Protein AF-A0A844MT47-F1 (afdb_monomer)

Sequence (157 aa):
MKPGGTARTNCKYWQVRSRQPMFDGKTLKHLKPNEVEDYRAAIERGRQLKHIDRQIQKLQQQLAQLTPTTDSLRVASESSSAAYKPPHQIPILPSGDLQQAIEEQPLNQLKFTNLAEQERLVKELLANSQALRASLRQAVAFGKKLGARNIDLRKGL

Radius of gyration: 30.44 Å; Cα contacts (8 Å, |Δi|>4): 32; chains: 1; bounding box: 61×42×92 Å

Structure (mmCIF, N/CA/C/O backbone):
data_AF-A0A844MT47-F1
#
_entry.id   AF-A0A844MT47-F1
#
loop_
_atom_site.group_PDB
_atom_site.id
_atom_site.type_symbol
_atom_site.label_atom_id
_atom_site.label_alt_id
_atom_site.label_comp_id
_atom_site.label_asym_id
_atom_site.label_entity_id
_atom_site.label_seq_id
_atom_site.pdbx_PDB_ins_code
_atom_site.Cartn_x
_atom_site.Cartn_y
_atom_site.Cartn_z
_atom_site.occupancy
_atom_site.B_iso_or_equiv
_atom_site.auth_seq_id
_atom_site.auth_comp_id
_atom_site.auth_asym_id
_atom_site.auth_atom_id
_atom_site.pdbx_PDB_model_num
ATOM 1 N N . MET A 1 1 ? 14.491 14.771 -29.646 1.00 51.78 1 MET A N 1
ATOM 2 C CA . MET A 1 1 ? 13.899 14.604 -30.988 1.00 51.78 1 MET A CA 1
ATOM 3 C C . MET A 1 1 ? 12.413 14.310 -30.846 1.00 51.78 1 MET A C 1
ATOM 5 O O . MET A 1 1 ? 12.073 13.373 -30.137 1.00 51.78 1 MET A O 1
ATOM 9 N N . LYS A 1 2 ? 11.531 15.107 -31.466 1.00 54.97 2 LYS A N 1
ATOM 10 C CA . LYS A 1 2 ? 10.194 14.603 -31.827 1.00 54.97 2 LYS A CA 1
ATOM 11 C C . LYS A 1 2 ? 10.426 13.522 -32.890 1.00 54.97 2 LYS A C 1
ATOM 13 O O . LYS A 1 2 ? 11.261 13.778 -33.761 1.00 54.97 2 LYS A O 1
ATOM 18 N N . PRO A 1 3 ? 9.772 12.352 -32.850 1.00 56.84 3 PRO A N 1
ATOM 19 C CA . PRO A 1 3 ? 9.808 11.492 -34.014 1.00 56.84 3 PRO A CA 1
ATOM 20 C C . PRO A 1 3 ? 9.066 12.232 -35.129 1.00 56.84 3 PRO A C 1
ATOM 22 O O . PRO A 1 3 ? 7.861 12.460 -35.046 1.00 56.84 3 PRO A O 1
ATOM 25 N N . GLY A 1 4 ? 9.815 12.723 -36.113 1.00 52.97 4 GLY A N 1
ATOM 26 C CA . GLY A 1 4 ? 9.230 13.242 -37.337 1.00 52.97 4 GLY A CA 1
ATOM 27 C C . GLY A 1 4 ? 8.593 12.074 -38.077 1.00 52.97 4 GLY A C 1
ATOM 28 O O . GLY A 1 4 ? 9.275 11.105 -38.394 1.00 52.97 4 GLY A O 1
ATOM 29 N N . GLY A 1 5 ? 7.290 12.153 -38.317 1.00 48.31 5 GLY A N 1
ATOM 30 C CA . GLY A 1 5 ? 6.564 11.208 -39.148 1.00 48.31 5 GLY A CA 1
ATOM 31 C C . GLY A 1 5 ? 5.399 11.928 -39.801 1.00 48.31 5 GLY A C 1
ATOM 32 O O . GLY A 1 5 ? 4.465 12.349 -39.122 1.00 48.31 5 GLY A O 1
ATOM 33 N N . THR A 1 6 ? 5.472 12.108 -41.118 1.00 47.28 6 THR A N 1
ATOM 34 C CA . THR A 1 6 ? 4.302 12.379 -41.956 1.00 47.28 6 THR A CA 1
ATOM 35 C C . THR A 1 6 ? 3.279 11.265 -41.739 1.00 47.28 6 THR A C 1
ATOM 37 O O . THR A 1 6 ? 3.651 10.125 -41.469 1.00 47.28 6 THR A O 1
ATOM 40 N N . ALA A 1 7 ? 1.991 11.595 -41.855 1.00 46.75 7 ALA A N 1
ATOM 41 C CA . ALA A 1 7 ? 0.816 10.792 -41.482 1.00 46.75 7 ALA A CA 1
ATOM 42 C C . ALA A 1 7 ? 0.679 9.378 -42.117 1.00 46.75 7 ALA A C 1
ATOM 44 O O . ALA A 1 7 ? -0.385 8.775 -42.035 1.00 46.75 7 ALA A O 1
ATOM 45 N N . ARG A 1 8 ? 1.721 8.843 -42.766 1.00 48.62 8 ARG A N 1
ATOM 46 C CA . ARG A 1 8 ? 1.737 7.583 -43.520 1.00 48.62 8 ARG A CA 1
ATOM 47 C C . ARG A 1 8 ? 2.556 6.444 -42.904 1.00 48.62 8 ARG A C 1
ATOM 49 O O . ARG A 1 8 ? 2.479 5.338 -43.427 1.00 48.62 8 ARG A O 1
ATOM 56 N N . THR A 1 9 ? 3.309 6.645 -41.823 1.00 48.94 9 THR A N 1
ATOM 57 C CA . THR A 1 9 ? 4.067 5.552 -41.185 1.00 48.94 9 THR A CA 1
ATOM 58 C C . THR A 1 9 ? 3.506 5.188 -39.816 1.00 48.94 9 THR A C 1
ATOM 60 O O . THR A 1 9 ? 3.303 6.029 -38.945 1.00 48.94 9 THR A O 1
ATOM 63 N N . ASN A 1 10 ? 3.260 3.889 -39.647 1.00 52.81 10 ASN A N 1
ATOM 64 C CA . ASN A 1 10 ? 2.655 3.203 -38.503 1.00 52.81 10 ASN A CA 1
ATOM 65 C C . ASN A 1 10 ? 3.524 3.230 -37.224 1.00 52.81 10 ASN A C 1
ATOM 67 O O . ASN A 1 10 ? 3.628 2.247 -36.493 1.00 52.81 10 ASN A O 1
ATOM 71 N N . CYS A 1 11 ? 4.185 4.344 -36.928 1.00 52.72 11 CYS A N 1
ATOM 72 C CA . CYS A 1 11 ? 5.015 4.464 -35.744 1.00 52.72 11 CYS A CA 1
ATOM 73 C C . CYS A 1 11 ? 4.152 4.909 -34.555 1.00 52.72 11 CYS A C 1
ATOM 75 O O . CYS A 1 11 ? 3.970 6.095 -34.279 1.00 52.72 11 CYS A O 1
ATOM 77 N N . LYS A 1 12 ? 3.590 3.924 -33.849 1.00 61.78 12 LYS A N 1
ATOM 78 C CA . LYS A 1 12 ? 2.804 4.091 -32.618 1.00 61.78 12 LYS A CA 1
ATOM 79 C C . LYS A 1 12 ? 3.742 4.456 -31.454 1.00 61.78 12 LYS A C 1
ATOM 81 O O . LYS A 1 12 ? 4.118 3.611 -30.647 1.00 61.78 12 LYS A O 1
ATOM 86 N N . TYR A 1 13 ? 4.201 5.705 -31.403 1.00 69.56 13 TYR A N 1
ATOM 87 C CA . TYR A 1 13 ? 5.031 6.184 -30.295 1.00 69.56 13 TYR A CA 1
ATOM 88 C C . TYR A 1 13 ? 4.183 6.365 -29.037 1.00 69.56 13 TYR A C 1
ATOM 90 O O . TYR A 1 13 ? 3.133 7.008 -29.072 1.00 69.56 13 TYR A O 1
ATOM 98 N N . TRP A 1 14 ? 4.660 5.838 -27.913 1.00 77.81 14 TRP A N 1
ATOM 99 C CA . TRP A 1 14 ? 4.033 6.065 -26.616 1.00 77.81 14 TRP A CA 1
ATOM 100 C C . TRP A 1 14 ? 4.538 7.379 -26.018 1.00 77.81 14 TRP A C 1
ATOM 102 O O . TRP A 1 14 ? 5.663 7.807 -26.280 1.00 77.81 14 TRP A O 1
ATOM 112 N N . GLN A 1 15 ? 3.703 8.050 -25.229 1.00 85.94 15 GLN A N 1
ATOM 113 C CA . GLN A 1 15 ? 4.047 9.323 -24.595 1.00 85.94 15 GLN A CA 1
ATOM 114 C C . GLN A 1 15 ? 3.758 9.258 -23.101 1.00 85.94 15 GLN A C 1
ATOM 116 O O . GLN A 1 15 ? 2.672 8.854 -22.692 1.00 85.94 15 GLN A O 1
ATOM 121 N N . VAL A 1 16 ? 4.710 9.729 -22.299 1.00 86.00 16 VAL A N 1
ATOM 122 C CA . VAL A 1 16 ? 4.518 9.988 -20.871 1.00 86.00 16 VAL A CA 1
ATOM 123 C C . VAL A 1 16 ? 4.516 11.488 -20.643 1.00 86.00 16 VAL A C 1
ATOM 125 O O . VAL A 1 16 ? 5.351 12.220 -21.180 1.00 86.00 16 VAL A O 1
ATOM 128 N N . ARG A 1 17 ? 3.543 11.938 -19.850 1.00 88.50 17 ARG A N 1
ATOM 129 C CA . ARG A 1 17 ? 3.356 13.337 -19.476 1.00 88.50 17 ARG A CA 1
ATOM 130 C C . ARG A 1 17 ? 3.407 13.463 -17.963 1.00 88.50 17 ARG A C 1
ATOM 132 O O . ARG A 1 17 ? 2.754 12.700 -17.256 1.00 88.50 17 ARG A O 1
ATOM 139 N N . SER A 1 18 ? 4.150 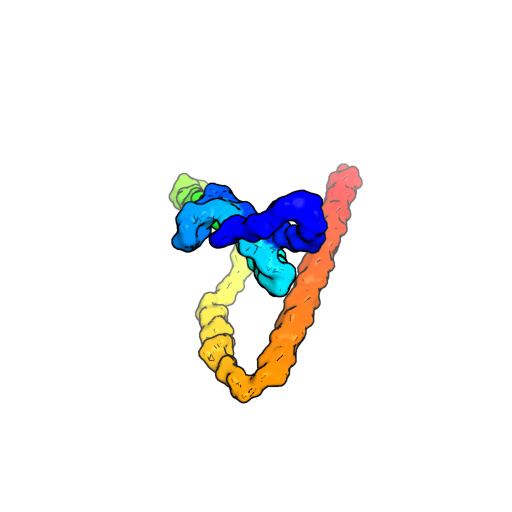14.448 -17.488 1.00 86.25 18 SER A N 1
ATOM 140 C CA . SER A 1 18 ? 4.232 14.826 -16.084 1.00 86.25 18 SER A CA 1
ATOM 141 C C . SER A 1 18 ? 3.707 16.247 -15.901 1.00 86.25 18 SER A C 1
ATOM 143 O O . SER A 1 18 ? 3.810 17.084 -16.796 1.00 86.25 18 SER A O 1
ATOM 145 N N . ARG A 1 19 ? 3.139 16.524 -14.725 1.00 88.69 19 ARG A N 1
ATOM 146 C CA . ARG A 1 19 ? 2.754 17.888 -14.324 1.00 88.69 19 ARG A CA 1
ATOM 147 C C . ARG A 1 19 ? 3.965 18.722 -13.905 1.00 88.69 19 ARG A C 1
ATOM 149 O O . ARG A 1 19 ? 3.905 19.941 -13.975 1.00 88.69 19 ARG A O 1
ATOM 156 N N . GLN A 1 20 ? 5.030 18.061 -13.460 1.00 89.69 20 GLN A N 1
ATOM 157 C CA . GLN A 1 20 ? 6.303 18.676 -13.100 1.00 89.69 20 GLN A CA 1
ATOM 158 C C . GLN A 1 20 ? 7.333 18.415 -14.203 1.00 89.69 20 GLN A C 1
ATOM 160 O O . GLN A 1 20 ? 7.271 17.355 -14.841 1.00 89.69 20 GLN A O 1
ATOM 165 N N . PRO A 1 21 ? 8.267 19.349 -14.441 1.00 88.94 21 PRO A N 1
ATOM 166 C CA . PRO A 1 21 ? 9.361 19.108 -15.368 1.00 88.94 21 PRO A CA 1
ATOM 167 C C . PRO A 1 21 ? 10.172 17.888 -14.912 1.00 88.94 21 PRO A C 1
ATOM 169 O O . PRO A 1 21 ? 10.458 17.719 -13.728 1.00 88.94 21 PRO A O 1
ATOM 172 N N . MET A 1 22 ? 10.503 17.013 -15.858 1.00 85.94 22 MET A N 1
ATOM 173 C CA . MET A 1 22 ? 11.461 15.929 -15.662 1.00 85.94 22 MET A CA 1
ATOM 174 C C . MET A 1 22 ? 12.884 16.501 -15.609 1.00 85.94 22 MET A C 1
ATOM 176 O O . MET A 1 22 ? 13.091 17.700 -15.784 1.00 85.94 22 MET A O 1
ATOM 180 N N . PHE A 1 23 ? 13.878 15.637 -15.392 1.00 82.56 23 PHE A N 1
ATOM 181 C CA . PHE A 1 23 ? 15.287 16.036 -15.295 1.00 82.56 23 PHE A CA 1
ATOM 182 C C . PHE A 1 23 ? 15.792 16.828 -16.515 1.00 82.56 23 PHE A C 1
ATOM 184 O O . PHE A 1 23 ? 16.619 17.720 -16.383 1.00 82.56 23 PHE A O 1
ATOM 191 N N . ASP A 1 24 ? 15.255 16.552 -17.703 1.00 84.19 24 ASP A N 1
ATOM 192 C CA . ASP A 1 24 ? 15.573 17.275 -18.938 1.00 84.19 24 ASP A CA 1
ATOM 193 C C . ASP A 1 24 ? 14.825 18.617 -19.082 1.00 84.19 24 ASP A C 1
ATOM 195 O O . ASP A 1 24 ? 14.838 19.226 -20.154 1.00 84.19 24 ASP A O 1
ATOM 199 N N . GLY A 1 25 ? 14.130 19.056 -18.030 1.00 90.25 25 GLY A N 1
ATOM 200 C CA . GLY A 1 25 ? 13.299 20.258 -17.993 1.00 90.25 25 GLY A CA 1
ATOM 201 C C . GLY A 1 25 ? 11.971 20.118 -18.739 1.00 90.25 25 GLY A C 1
ATOM 202 O O . GLY A 1 25 ? 11.158 21.043 -18.730 1.00 90.25 25 GLY A O 1
ATOM 203 N N . LYS A 1 26 ? 11.709 18.979 -19.391 1.00 88.62 26 LYS A N 1
ATOM 204 C CA . LYS A 1 26 ? 10.511 18.782 -20.212 1.00 88.62 26 LYS A CA 1
ATOM 205 C C . LYS A 1 26 ? 9.423 18.104 -19.406 1.00 88.62 26 LYS A C 1
ATOM 207 O O . LYS A 1 26 ? 9.674 17.307 -18.514 1.00 88.62 26 LYS A O 1
ATOM 212 N N . THR A 1 27 ? 8.177 18.377 -19.759 1.00 88.62 27 THR A N 1
ATOM 213 C CA . THR A 1 27 ? 7.003 17.733 -19.150 1.00 88.62 27 THR A CA 1
ATOM 214 C C . THR A 1 27 ? 6.518 16.525 -19.944 1.00 88.62 27 THR A C 1
ATOM 216 O O . THR A 1 27 ? 5.652 15.787 -19.480 1.00 88.62 27 THR A O 1
ATOM 219 N N . LEU A 1 28 ? 7.071 16.300 -21.140 1.00 87.44 28 LEU A N 1
ATOM 220 C CA . LEU A 1 28 ? 6.665 15.236 -22.048 1.00 87.44 28 LEU A CA 1
ATOM 221 C C . LEU A 1 28 ? 7.883 14.478 -22.568 1.00 87.44 28 LEU A C 1
ATOM 223 O O . LEU A 1 28 ? 8.807 15.076 -23.121 1.00 87.44 28 LEU A O 1
ATOM 227 N N . LYS A 1 29 ? 7.838 13.149 -22.447 1.00 86.50 29 LYS A N 1
ATOM 228 C CA . LYS A 1 29 ? 8.839 12.234 -22.998 1.00 86.50 29 LYS A CA 1
ATOM 229 C C . LYS A 1 29 ? 8.156 11.246 -23.935 1.00 86.50 29 LYS A C 1
ATOM 231 O O . LYS A 1 29 ? 7.120 10.671 -23.605 1.00 86.50 29 LYS A O 1
ATOM 236 N N . HIS A 1 30 ? 8.743 11.070 -25.114 1.00 86.06 30 HIS A N 1
ATOM 237 C CA . HIS A 1 30 ? 8.351 10.009 -26.035 1.00 86.06 30 HIS A CA 1
ATOM 238 C C . HIS A 1 30 ? 9.102 8.744 -25.645 1.00 86.06 30 HIS A C 1
ATOM 240 O O . HIS A 1 30 ? 10.306 8.806 -25.396 1.00 86.06 30 HIS A O 1
ATOM 246 N N . LEU A 1 31 ? 8.382 7.632 -25.589 1.00 84.56 31 LEU A N 1
ATOM 247 C CA . LEU A 1 31 ? 8.914 6.336 -25.211 1.00 84.56 31 LEU A CA 1
ATOM 248 C C . LEU A 1 31 ? 9.010 5.425 -26.421 1.00 84.56 31 LEU A C 1
ATOM 250 O O . LEU A 1 31 ? 8.122 5.398 -27.285 1.00 84.56 31 LEU A O 1
ATOM 254 N N . LYS A 1 32 ? 10.082 4.641 -26.440 1.00 84.75 32 LYS A N 1
ATOM 255 C CA . LYS A 1 32 ? 10.174 3.473 -27.311 1.00 84.75 32 LYS A CA 1
ATOM 256 C C . LYS A 1 32 ? 9.309 2.341 -26.737 1.00 84.75 32 LYS A C 1
ATOM 258 O O . LYS A 1 32 ? 9.112 2.301 -25.526 1.00 84.75 32 LYS A O 1
ATOM 263 N N . PRO A 1 33 ? 8.802 1.405 -27.561 1.00 83.06 33 PRO A N 1
ATOM 264 C CA . PRO A 1 33 ? 7.933 0.322 -27.088 1.00 83.06 33 PRO A CA 1
ATOM 265 C C . PRO A 1 33 ? 8.514 -0.506 -25.933 1.00 83.06 33 PRO A C 1
ATOM 267 O O . PRO A 1 33 ? 7.779 -0.880 -25.029 1.00 83.06 33 PRO A O 1
ATOM 270 N N . ASN A 1 34 ? 9.828 -0.736 -25.927 1.00 83.94 34 ASN A N 1
ATOM 271 C CA . ASN A 1 34 ? 10.534 -1.460 -24.868 1.00 83.94 34 ASN A CA 1
ATOM 272 C C . ASN A 1 34 ? 10.576 -0.708 -23.526 1.00 83.94 34 ASN A C 1
ATOM 274 O O . ASN A 1 34 ? 10.660 -1.343 -22.488 1.00 83.94 34 ASN A O 1
ATOM 278 N N . GLU A 1 35 ? 10.489 0.623 -23.532 1.00 84.00 35 GLU A N 1
ATOM 279 C CA . GLU A 1 35 ? 10.510 1.443 -22.312 1.00 84.00 35 GLU A CA 1
ATOM 280 C C . GLU A 1 35 ? 9.112 1.570 -21.680 1.00 84.00 35 GLU A C 1
ATOM 282 O O . GLU A 1 35 ? 8.972 1.999 -20.538 1.00 84.00 35 GLU A O 1
ATOM 287 N N . VAL A 1 36 ? 8.046 1.236 -22.416 1.00 85.62 36 VAL A N 1
ATOM 288 C CA . VAL A 1 36 ? 6.659 1.471 -21.980 1.00 85.62 36 VAL A CA 1
ATOM 289 C C . VAL A 1 36 ? 6.333 0.718 -20.699 1.00 85.62 36 VAL A C 1
ATOM 291 O O . VAL A 1 36 ? 5.726 1.298 -19.798 1.00 85.62 36 VAL A O 1
ATOM 294 N N . GLU A 1 37 ? 6.734 -0.548 -20.610 1.00 89.25 37 GLU A N 1
ATOM 295 C CA . GLU A 1 37 ? 6.431 -1.385 -19.448 1.00 89.25 37 GLU A CA 1
ATOM 296 C C . GLU A 1 37 ? 7.186 -0.918 -18.199 1.00 89.25 37 GLU A C 1
ATOM 298 O O . GLU A 1 37 ? 6.596 -0.835 -17.121 1.00 89.25 37 GLU A O 1
ATOM 303 N N . ASP A 1 38 ? 8.433 -0.467 -18.348 1.00 90.94 38 ASP A N 1
ATOM 304 C CA . ASP A 1 38 ? 9.205 0.100 -17.238 1.00 90.94 38 ASP A CA 1
ATOM 305 C C . ASP A 1 38 ? 8.529 1.348 -16.661 1.00 90.94 38 ASP A C 1
ATOM 307 O O . ASP A 1 38 ? 8.400 1.506 -15.441 1.00 90.94 38 ASP A O 1
ATOM 311 N N . TYR A 1 39 ? 8.044 2.233 -17.537 1.00 89.69 39 TYR A N 1
ATOM 312 C CA . TYR A 1 39 ? 7.320 3.431 -17.121 1.00 89.69 39 TYR A CA 1
ATOM 313 C C . TYR A 1 39 ? 5.944 3.109 -16.531 1.00 89.69 39 TYR A C 1
ATOM 315 O O . TYR A 1 39 ? 5.533 3.774 -15.578 1.00 89.69 39 TYR A O 1
ATOM 323 N N . ARG A 1 40 ? 5.238 2.088 -17.034 1.00 89.38 40 ARG A N 1
ATOM 324 C CA . ARG A 1 40 ? 3.984 1.607 -16.427 1.00 89.38 40 ARG A CA 1
ATOM 325 C C . ARG A 1 40 ? 4.221 1.116 -15.006 1.00 89.38 40 ARG A C 1
ATOM 327 O O . ARG A 1 40 ? 3.576 1.616 -14.084 1.00 89.38 40 ARG A O 1
ATOM 334 N N . ALA A 1 41 ? 5.211 0.246 -14.819 1.00 93.56 41 ALA A N 1
ATOM 335 C CA . ALA A 1 41 ? 5.585 -0.261 -13.507 1.00 93.56 41 ALA A CA 1
ATOM 336 C C . ALA A 1 41 ? 6.011 0.877 -12.561 1.00 93.56 41 ALA A C 1
ATOM 338 O O . ALA A 1 41 ? 5.628 0.901 -11.391 1.00 93.56 41 ALA A O 1
ATOM 339 N N . ALA A 1 42 ? 6.757 1.871 -13.054 1.00 91.38 42 ALA A N 1
ATOM 340 C CA . ALA A 1 42 ? 7.136 3.041 -12.263 1.00 91.38 42 ALA A CA 1
ATOM 341 C C . ALA A 1 42 ? 5.925 3.882 -11.819 1.00 91.38 42 ALA A C 1
ATOM 343 O O . ALA A 1 42 ? 5.866 4.319 -10.667 1.00 91.38 42 ALA A O 1
ATOM 344 N N . ILE A 1 43 ? 4.940 4.084 -12.699 1.00 89.75 43 ILE A N 1
ATOM 345 C CA . ILE A 1 43 ? 3.705 4.812 -12.375 1.00 89.75 43 ILE A CA 1
ATOM 346 C C . ILE A 1 43 ? 2.891 4.056 -11.320 1.00 89.75 43 ILE A C 1
ATOM 348 O O . ILE A 1 43 ? 2.372 4.675 -10.389 1.00 89.75 43 ILE A O 1
ATOM 352 N N . GLU A 1 44 ? 2.785 2.734 -11.436 1.00 95.00 44 GLU A N 1
ATOM 353 C CA . GLU A 1 44 ? 2.083 1.899 -10.457 1.00 95.00 44 GLU A CA 1
ATOM 354 C C . GLU A 1 44 ? 2.743 1.955 -9.080 1.00 95.00 44 GLU A C 1
ATOM 356 O O . GLU A 1 44 ? 2.057 2.235 -8.093 1.00 95.00 44 GLU A O 1
ATOM 361 N N . ARG A 1 45 ? 4.074 1.820 -9.017 1.00 94.69 45 ARG A N 1
ATOM 362 C CA . ARG A 1 45 ? 4.835 2.009 -7.772 1.00 94.69 45 ARG A CA 1
ATOM 363 C C . ARG A 1 45 ? 4.588 3.390 -7.163 1.00 94.69 45 ARG A C 1
ATOM 365 O O . ARG A 1 45 ? 4.331 3.499 -5.967 1.00 94.69 45 ARG A O 1
ATOM 372 N N . GLY A 1 46 ? 4.579 4.446 -7.979 1.00 94.56 46 GLY A N 1
ATOM 373 C CA . GLY A 1 46 ? 4.279 5.803 -7.512 1.00 94.56 46 GLY A CA 1
ATOM 374 C C . GLY A 1 46 ? 2.866 5.954 -6.929 1.00 94.56 46 GLY A C 1
ATOM 375 O O . GLY A 1 46 ? 2.670 6.656 -5.936 1.00 94.56 46 GLY A O 1
ATOM 376 N N . ARG A 1 47 ? 1.865 5.269 -7.500 1.00 94.25 47 ARG A N 1
ATOM 377 C CA . ARG A 1 47 ? 0.493 5.249 -6.957 1.00 94.25 47 ARG A CA 1
ATOM 378 C C . ARG A 1 47 ? 0.424 4.530 -5.612 1.00 94.25 47 ARG A C 1
ATOM 380 O O . ARG A 1 47 ? -0.260 5.019 -4.714 1.00 94.25 47 ARG A O 1
ATOM 387 N N . GLN A 1 48 ? 1.120 3.403 -5.482 1.00 96.56 48 GLN A N 1
ATOM 388 C CA . GLN A 1 48 ? 1.202 2.646 -4.231 1.00 96.56 48 GLN A CA 1
ATOM 389 C C . GLN A 1 48 ? 1.872 3.471 -3.131 1.00 96.56 48 GLN A C 1
ATOM 391 O O . GLN A 1 48 ? 1.313 3.591 -2.044 1.00 96.56 48 GLN A O 1
ATOM 396 N N . LEU A 1 49 ? 2.994 4.128 -3.433 1.00 97.00 49 LEU A N 1
ATOM 397 C CA . LEU A 1 49 ? 3.692 4.989 -2.476 1.00 97.00 49 LEU A CA 1
ATOM 398 C C . LEU A 1 49 ? 2.780 6.112 -1.961 1.00 97.00 49 LEU A C 1
ATOM 400 O O . LEU A 1 49 ? 2.620 6.289 -0.758 1.00 97.00 49 LEU A O 1
ATOM 404 N N . LYS A 1 50 ? 2.053 6.777 -2.866 1.00 96.38 50 LYS A N 1
ATOM 405 C CA . LYS A 1 50 ? 1.078 7.811 -2.494 1.00 96.38 50 LYS A CA 1
ATOM 406 C C . LYS A 1 50 ? -0.069 7.278 -1.627 1.00 96.38 50 LYS A C 1
ATOM 408 O O . LYS A 1 50 ? -0.661 8.029 -0.850 1.00 96.38 50 LYS A O 1
ATOM 413 N N . HIS A 1 51 ? -0.447 6.011 -1.791 1.00 96.19 51 HIS A N 1
ATOM 414 C CA . HIS A 1 51 ? -1.437 5.378 -0.923 1.00 96.19 51 HIS A CA 1
ATOM 415 C C . HIS A 1 51 ? -0.885 5.191 0.492 1.00 96.19 51 HIS A C 1
ATOM 417 O O . HIS A 1 51 ? -1.568 5.546 1.452 1.00 96.19 51 HIS A O 1
ATOM 423 N N . ILE A 1 52 ? 0.355 4.712 0.602 1.00 97.00 52 ILE A N 1
ATOM 424 C CA . ILE A 1 52 ? 1.060 4.538 1.875 1.00 97.00 52 ILE A CA 1
ATOM 425 C C . ILE A 1 52 ? 1.211 5.886 2.592 1.00 97.00 52 ILE A C 1
ATOM 427 O O . ILE A 1 52 ? 0.821 5.993 3.751 1.00 97.00 52 ILE A O 1
ATOM 431 N N . ASP A 1 53 ? 1.645 6.945 1.902 1.00 97.19 53 ASP A N 1
ATOM 432 C CA . ASP A 1 53 ? 1.791 8.284 2.498 1.00 97.19 53 ASP A CA 1
ATOM 433 C C . ASP A 1 53 ? 0.483 8.792 3.118 1.00 97.19 53 ASP A C 1
ATOM 435 O O . ASP A 1 53 ? 0.459 9.338 4.221 1.00 97.19 53 ASP A O 1
ATOM 439 N N . ARG A 1 54 ? -0.647 8.561 2.439 1.00 96.62 54 ARG A N 1
ATOM 440 C CA . ARG A 1 54 ? -1.972 8.920 2.966 1.00 96.62 54 ARG A CA 1
ATOM 441 C C . ARG A 1 54 ? -2.339 8.115 4.210 1.00 96.62 54 ARG A C 1
ATOM 443 O O . ARG A 1 54 ? -3.016 8.645 5.088 1.00 96.62 54 ARG A O 1
ATOM 450 N N . GLN A 1 55 ? -1.956 6.840 4.273 1.00 97.50 55 GLN A N 1
ATOM 451 C CA . GLN A 1 55 ? -2.175 6.011 5.459 1.00 97.50 55 GLN A CA 1
ATOM 452 C C . GLN A 1 55 ? -1.328 6.507 6.630 1.00 97.50 55 GLN A C 1
ATOM 454 O O . GLN A 1 55 ? -1.865 6.680 7.722 1.00 97.50 55 GLN A O 1
ATOM 459 N N . ILE A 1 56 ? -0.051 6.817 6.387 1.00 95.25 56 ILE A N 1
ATOM 460 C CA . ILE A 1 56 ? 0.852 7.402 7.385 1.00 95.25 56 ILE A CA 1
ATOM 461 C C . ILE A 1 56 ? 0.258 8.702 7.929 1.00 95.25 56 ILE A C 1
ATOM 463 O O . ILE A 1 56 ? 0.124 8.852 9.141 1.00 95.25 56 ILE A O 1
ATOM 467 N N . GLN A 1 57 ? -0.187 9.601 7.050 1.00 96.31 57 GLN A N 1
ATOM 468 C CA . GLN A 1 57 ? -0.774 10.877 7.456 1.00 96.31 57 GLN A CA 1
ATOM 469 C C . GLN A 1 57 ? -2.030 10.693 8.326 1.00 96.31 57 GLN A C 1
ATOM 471 O O . GLN A 1 57 ? -2.200 11.395 9.322 1.00 96.31 57 GLN A O 1
ATOM 476 N N . LYS A 1 58 ? -2.901 9.730 7.992 1.00 96.88 58 LYS A N 1
ATOM 477 C CA . LYS A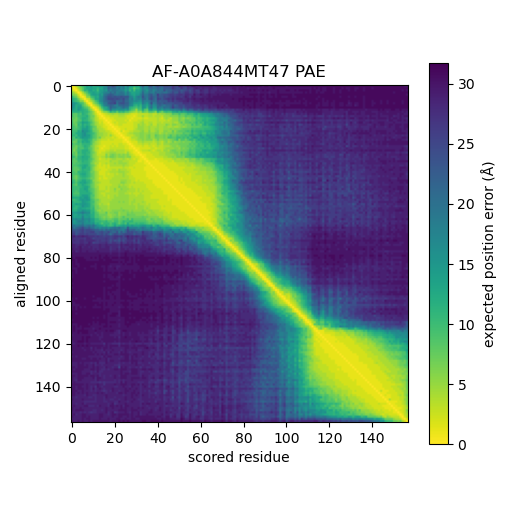 1 58 ? -4.079 9.404 8.814 1.00 96.88 58 LYS A CA 1
ATOM 478 C C . LYS A 1 58 ? -3.690 8.882 10.195 1.00 96.88 58 LYS A C 1
ATOM 480 O O . LYS A 1 58 ? -4.263 9.325 11.184 1.00 96.88 58 LYS A O 1
ATOM 485 N N . LEU A 1 59 ? -2.723 7.968 10.266 1.00 95.75 59 LEU A N 1
ATOM 486 C CA . LEU A 1 59 ? -2.244 7.421 11.538 1.00 95.75 59 LEU A CA 1
ATOM 487 C C . LEU A 1 59 ? -1.602 8.509 12.407 1.00 95.75 59 LEU A C 1
ATOM 489 O O . LEU A 1 59 ? -1.873 8.579 13.601 1.00 95.75 59 LEU A O 1
ATOM 493 N N . GLN A 1 60 ? -0.819 9.407 11.808 1.00 95.62 60 GLN A N 1
ATOM 494 C CA . GLN A 1 60 ? -0.237 10.556 12.507 1.00 95.62 60 GLN A CA 1
ATOM 495 C C . GLN A 1 60 ? -1.313 11.498 13.062 1.00 95.62 60 GLN A C 1
ATOM 497 O O . GLN A 1 60 ? -1.211 11.932 14.206 1.00 95.62 60 GLN A O 1
ATOM 502 N N . GLN A 1 61 ? -2.374 11.773 12.295 1.00 94.81 61 GLN A N 1
ATOM 503 C CA . GLN A 1 61 ? -3.509 12.566 12.782 1.00 94.81 61 GLN A CA 1
ATOM 504 C C . GLN A 1 61 ? -4.234 11.886 13.947 1.00 94.81 61 GLN A C 1
ATOM 506 O O . GLN A 1 61 ? -4.607 12.560 14.903 1.00 94.81 61 GLN A O 1
ATOM 511 N N . GLN A 1 62 ? -4.419 10.565 13.892 1.00 92.94 62 GLN A N 1
ATOM 512 C CA . GLN A 1 62 ? -5.029 9.810 14.988 1.00 92.94 62 GLN A CA 1
ATOM 513 C C . GLN A 1 62 ? -4.174 9.862 16.258 1.00 92.94 62 GLN A C 1
ATOM 515 O O . GLN A 1 62 ? -4.706 10.116 17.335 1.00 92.94 62 GLN A O 1
ATOM 520 N N . LEU A 1 63 ? -2.855 9.692 16.138 1.00 91.69 63 LEU A N 1
ATOM 521 C CA . LEU A 1 63 ? -1.938 9.828 17.272 1.00 91.69 63 LEU A CA 1
ATOM 522 C C . LEU A 1 63 ? -1.995 11.231 17.885 1.00 91.69 63 LEU A C 1
ATOM 524 O O . LEU A 1 63 ? -2.103 11.350 19.101 1.00 91.69 63 LEU A O 1
ATOM 528 N N . ALA A 1 64 ? -2.006 12.278 17.055 1.00 87.12 64 ALA A N 1
ATOM 529 C CA . ALA A 1 64 ? -2.089 13.664 17.514 1.00 87.12 64 ALA A CA 1
ATOM 530 C C . ALA A 1 64 ? -3.409 14.002 18.235 1.00 87.12 64 ALA A C 1
ATOM 532 O O . ALA A 1 64 ? -3.444 14.927 19.039 1.00 87.12 64 ALA A O 1
ATOM 533 N N . GLN A 1 65 ? -4.498 13.280 17.954 1.00 85.19 65 GLN A N 1
ATOM 534 C CA . GLN A 1 65 ? -5.776 13.445 18.659 1.00 85.19 65 GLN A CA 1
ATOM 535 C C . GLN A 1 65 ? -5.797 12.721 20.009 1.00 85.19 65 GLN A C 1
ATOM 537 O O . GLN A 1 65 ? -6.476 13.176 20.926 1.00 85.19 65 GLN A O 1
ATOM 542 N N . LEU A 1 66 ? -5.055 11.617 20.136 1.00 79.38 66 LEU A N 1
ATOM 543 C CA . LEU A 1 66 ? -4.983 10.810 21.356 1.00 79.38 66 LEU A CA 1
ATOM 544 C C . LEU A 1 66 ? -4.006 11.385 22.395 1.00 79.38 66 LEU A C 1
ATOM 546 O O . LEU A 1 66 ? -4.234 11.258 23.600 1.00 79.38 66 LEU A O 1
ATOM 550 N N . THR A 1 67 ? -2.933 12.049 21.963 1.00 72.19 67 THR A N 1
ATOM 551 C CA . THR A 1 67 ? -1.955 12.677 22.866 1.00 72.19 67 THR A CA 1
ATOM 552 C C . THR A 1 67 ? -2.559 13.717 23.830 1.00 72.19 67 THR A C 1
ATOM 554 O O . THR A 1 67 ? -2.324 13.575 25.029 1.00 72.19 67 THR A O 1
ATOM 557 N N . PRO A 1 68 ? -3.396 14.695 23.416 1.00 59.75 68 PRO A N 1
ATOM 558 C CA . PRO A 1 68 ? -3.962 15.672 24.352 1.00 59.75 68 PRO A CA 1
ATOM 559 C C . PRO A 1 68 ? -5.007 15.072 25.305 1.00 59.75 68 PRO A C 1
ATOM 561 O O . PRO A 1 68 ? -5.170 15.558 26.423 1.00 59.75 68 PRO A O 1
ATOM 564 N N . THR A 1 69 ? -5.711 14.004 24.910 1.00 56.94 69 THR A N 1
ATOM 565 C CA . THR A 1 69 ? -6.693 13.340 25.786 1.00 56.94 69 THR A CA 1
ATOM 566 C C . THR A 1 69 ? -6.001 12.658 26.963 1.00 56.94 69 THR A C 1
ATOM 568 O O . THR A 1 69 ? -6.496 12.710 28.087 1.00 56.94 69 THR A O 1
ATOM 571 N N . THR A 1 70 ? -4.828 12.073 26.718 1.00 54.47 70 THR A N 1
ATOM 572 C CA . THR A 1 70 ? -4.066 11.339 27.735 1.00 54.47 70 THR A CA 1
ATOM 573 C C . THR A 1 70 ? -3.472 12.284 28.787 1.00 54.47 70 THR A C 1
ATOM 575 O O . THR A 1 70 ? -3.545 11.988 29.978 1.00 54.47 70 THR A O 1
ATOM 578 N N . ASP A 1 71 ? -2.994 13.465 28.379 1.00 47.28 71 ASP A N 1
ATOM 579 C CA . ASP A 1 71 ? -2.547 14.500 29.324 1.00 47.28 71 ASP A CA 1
ATOM 580 C C . ASP A 1 71 ? -3.718 15.162 30.072 1.00 47.28 71 ASP A C 1
ATOM 582 O O . ASP A 1 71 ? -3.608 15.438 31.266 1.00 47.28 71 ASP A O 1
ATOM 586 N N . SER A 1 72 ? -4.885 15.344 29.439 1.00 48.34 72 SER A N 1
ATOM 587 C CA . SER A 1 72 ? -6.066 15.904 30.123 1.00 48.34 72 SER A CA 1
ATOM 588 C C . SER A 1 72 ? -6.625 14.992 31.227 1.00 48.34 72 SER A C 1
ATOM 590 O O . SER A 1 72 ? -7.072 15.480 32.265 1.00 48.34 72 SER A O 1
ATOM 592 N N . LEU A 1 73 ? -6.547 13.668 31.045 1.00 50.19 73 LEU A N 1
ATOM 593 C CA . LEU A 1 73 ? -6.924 12.687 32.068 1.00 50.19 73 LEU A CA 1
ATOM 594 C C . LEU A 1 73 ? -5.947 12.692 33.249 1.00 50.19 73 LEU A C 1
ATOM 596 O O . LEU A 1 73 ? -6.360 12.477 34.386 1.00 50.19 73 LEU A O 1
ATOM 600 N N . ARG A 1 74 ? -4.669 12.988 32.993 1.00 47.94 74 ARG A N 1
ATOM 601 C CA . ARG A 1 74 ? -3.650 13.129 34.036 1.00 47.94 74 ARG A CA 1
ATOM 602 C C . ARG A 1 74 ? -3.889 14.375 34.896 1.00 47.94 74 ARG A C 1
ATOM 604 O O . ARG A 1 74 ? -3.821 14.283 36.115 1.00 47.94 74 ARG A O 1
ATOM 611 N N . VAL A 1 75 ? -4.260 15.502 34.281 1.00 46.56 75 VAL A N 1
ATOM 612 C CA . VAL A 1 75 ? -4.543 16.767 34.992 1.00 46.56 75 VAL A CA 1
ATOM 613 C C . VAL A 1 75 ? -5.876 16.723 35.761 1.00 46.56 75 VAL A C 1
ATOM 615 O O . VAL A 1 75 ? -5.968 17.239 36.876 1.00 46.56 75 VAL A O 1
ATOM 618 N N . ALA A 1 76 ? -6.910 16.062 35.228 1.00 46.25 76 ALA A N 1
ATOM 619 C CA . ALA A 1 76 ? -8.195 15.909 35.922 1.00 46.25 76 ALA A CA 1
ATOM 620 C C . ALA A 1 76 ? -8.106 15.026 37.187 1.00 46.25 76 ALA A C 1
ATOM 622 O O . ALA A 1 76 ? -8.878 15.222 38.130 1.00 46.25 76 ALA A O 1
ATOM 623 N N . SER A 1 77 ? -7.143 14.098 37.244 1.00 44.97 77 SER A N 1
ATOM 624 C CA . SER A 1 77 ? -6.863 13.294 38.442 1.00 44.97 77 SER A CA 1
ATOM 625 C C . SER A 1 77 ? -6.176 14.071 39.572 1.00 44.97 77 SER A C 1
ATOM 627 O O . SER A 1 77 ? -6.280 13.647 40.719 1.00 44.97 77 SER A O 1
ATOM 629 N N . GLU A 1 78 ? -5.530 15.208 39.299 1.00 46.62 78 GLU A N 1
ATOM 630 C CA . GLU A 1 78 ? -4.847 16.015 40.327 1.00 46.62 78 GLU A CA 1
ATOM 631 C C . GLU A 1 78 ? -5.752 17.095 40.955 1.00 46.62 78 GLU A C 1
ATOM 633 O O . GLU A 1 78 ? -5.433 17.621 42.017 1.00 46.62 78 GLU A O 1
ATOM 638 N N . SER A 1 79 ? -6.910 17.402 40.350 1.00 46.09 79 SER A N 1
ATOM 639 C CA . SER A 1 79 ? -7.763 18.540 40.756 1.00 46.09 79 SER A CA 1
ATOM 640 C C . SER A 1 79 ? -9.055 18.184 41.507 1.00 46.09 79 SER A C 1
ATOM 642 O O . SER A 1 79 ? -9.816 19.087 41.850 1.00 46.09 79 SER A O 1
ATOM 644 N N . SER A 1 80 ? -9.346 16.910 41.792 1.00 42.22 80 SER A N 1
ATOM 645 C CA . SER A 1 80 ? -10.554 16.536 42.553 1.00 42.22 80 SER A CA 1
ATOM 646 C C . SER A 1 80 ? -10.223 15.891 43.901 1.00 42.22 80 SER A C 1
ATOM 648 O O . SER A 1 80 ? -10.098 14.678 44.041 1.00 42.22 80 SER A O 1
ATOM 650 N N . SER A 1 81 ? -10.137 16.727 44.939 1.00 46.53 81 SER A N 1
ATOM 651 C CA . SER A 1 81 ? -10.118 16.311 46.346 1.00 46.53 81 SER A CA 1
ATOM 652 C C . SER A 1 81 ? -11.517 15.872 46.816 1.00 46.53 81 SER A C 1
ATOM 654 O O . SER A 1 81 ? -12.107 16.457 47.725 1.00 46.53 81 SER A O 1
ATOM 656 N N . ALA A 1 82 ? -12.083 14.849 46.186 1.00 48.88 82 ALA A N 1
ATOM 657 C CA . ALA A 1 82 ? -13.251 14.146 46.700 1.00 48.88 82 ALA A CA 1
ATOM 658 C C . ALA A 1 82 ? -12.891 12.667 46.801 1.00 48.88 82 ALA A C 1
ATOM 660 O O . ALA A 1 82 ? -12.476 12.058 45.821 1.00 48.88 82 ALA A O 1
ATOM 661 N N . ALA A 1 83 ? -12.997 12.127 48.015 1.00 48.72 83 ALA A N 1
ATOM 662 C CA . ALA A 1 83 ? -12.561 10.793 48.405 1.00 48.72 83 ALA A CA 1
ATOM 663 C C . ALA A 1 83 ? -13.101 9.691 47.473 1.00 48.72 83 ALA A C 1
ATOM 665 O O . ALA A 1 83 ? -14.168 9.121 47.700 1.00 48.72 83 ALA A O 1
ATOM 666 N N . TYR A 1 84 ? -12.338 9.362 46.434 1.00 45.62 84 TYR A N 1
ATOM 667 C CA . TYR A 1 84 ? -12.570 8.191 45.607 1.00 45.62 84 TYR A CA 1
ATOM 668 C C . TYR A 1 84 ? -12.050 6.971 46.369 1.00 45.62 84 TYR A C 1
ATOM 670 O O . TYR A 1 84 ? -10.846 6.831 46.578 1.00 45.62 84 TYR A O 1
ATOM 678 N N . LYS A 1 85 ? -12.952 6.091 46.819 1.00 49.09 85 LYS A N 1
ATOM 679 C CA . LYS A 1 85 ? -12.568 4.753 47.283 1.00 49.09 85 LYS A CA 1
ATOM 680 C C . LYS A 1 85 ? -12.395 3.867 46.047 1.00 49.09 85 LYS A C 1
ATOM 682 O O . LYS A 1 85 ? -13.403 3.550 45.414 1.00 49.09 85 LYS A O 1
ATOM 687 N N . PRO A 1 86 ? -11.164 3.476 45.675 1.00 52.62 86 PRO A N 1
ATOM 688 C CA . PRO A 1 86 ? -10.974 2.585 44.545 1.00 52.62 86 PRO A CA 1
ATOM 689 C C . PRO A 1 86 ? -11.591 1.213 44.868 1.00 52.62 86 PRO A C 1
ATOM 691 O O . PRO A 1 86 ? -11.434 0.728 45.994 1.00 52.62 86 PRO A O 1
ATOM 694 N N . PRO A 1 87 ? -12.293 0.570 43.917 1.00 51.72 87 PRO A N 1
ATOM 695 C CA . PRO A 1 87 ? -12.679 -0.827 44.070 1.00 51.72 87 PRO A CA 1
ATOM 696 C C . PRO A 1 87 ? -11.412 -1.669 44.255 1.00 51.72 87 PRO A C 1
ATOM 698 O O . PRO A 1 87 ? -10.387 -1.371 43.641 1.00 51.72 87 PRO A O 1
ATOM 701 N N . HIS A 1 88 ? -11.488 -2.669 45.142 1.00 52.44 88 HIS A N 1
ATOM 702 C CA . HIS A 1 88 ? -10.377 -3.517 45.581 1.00 52.44 88 HIS A CA 1
ATOM 703 C C . HIS A 1 88 ? -9.340 -3.762 44.481 1.00 52.44 88 HIS A C 1
ATOM 705 O O . HIS A 1 88 ? -9.600 -4.454 43.496 1.00 52.44 88 HIS A O 1
ATOM 711 N N . GLN A 1 89 ? -8.160 -3.174 44.674 1.00 44.97 89 GLN A N 1
ATOM 712 C CA . GLN A 1 89 ? -6.996 -3.442 43.851 1.00 44.97 89 GLN A CA 1
ATOM 713 C C . GLN A 1 89 ? -6.652 -4.921 44.024 1.00 44.97 89 GLN A C 1
ATOM 715 O O . GLN A 1 89 ? -6.303 -5.369 45.116 1.00 44.97 89 GLN A O 1
ATOM 720 N N . ILE A 1 90 ? -6.786 -5.684 42.942 1.00 57.28 90 ILE A N 1
ATOM 721 C CA . ILE A 1 90 ? -6.116 -6.976 42.816 1.00 57.28 90 ILE A CA 1
ATOM 722 C C . ILE A 1 90 ? -4.624 -6.675 43.023 1.00 57.28 90 ILE A C 1
ATOM 724 O O . ILE A 1 90 ? -4.143 -5.733 42.386 1.00 57.28 90 ILE A O 1
ATOM 728 N N . PRO A 1 91 ? -3.898 -7.391 43.902 1.00 46.81 91 PRO A N 1
ATOM 729 C CA . PRO A 1 91 ? -2.474 -7.160 44.096 1.00 46.81 91 PRO A CA 1
ATOM 730 C C . PRO A 1 91 ? -1.771 -7.264 42.744 1.00 46.81 91 PRO A C 1
ATOM 732 O O . PRO A 1 91 ? -1.689 -8.340 42.152 1.00 46.81 91 PRO A O 1
ATOM 735 N N . ILE A 1 92 ? -1.329 -6.122 42.223 1.00 55.25 92 ILE A N 1
ATOM 736 C CA . ILE A 1 92 ? -0.465 -6.075 41.055 1.00 55.25 92 ILE A CA 1
ATOM 737 C C . ILE A 1 92 ? 0.845 -6.682 41.543 1.00 55.25 92 ILE A C 1
ATOM 739 O O . ILE A 1 92 ? 1.508 -6.115 42.412 1.00 55.25 92 ILE A O 1
ATOM 743 N N . LEU A 1 93 ? 1.147 -7.882 41.045 1.00 52.22 93 LEU A N 1
ATOM 744 C CA . LEU A 1 93 ? 2.439 -8.532 41.229 1.00 52.22 93 LEU A CA 1
ATOM 745 C C . LEU A 1 93 ? 3.551 -7.512 40.930 1.00 52.22 93 LEU A C 1
ATOM 747 O O . LEU A 1 93 ? 3.401 -6.714 39.999 1.00 52.22 93 LEU A O 1
ATOM 751 N N . PRO A 1 94 ? 4.624 -7.488 41.736 1.00 50.78 94 PRO A N 1
ATOM 752 C CA . PRO A 1 94 ? 5.639 -6.450 41.664 1.00 50.78 94 PRO A CA 1
ATOM 753 C C . PRO A 1 94 ? 6.202 -6.359 40.244 1.00 50.78 94 PRO A C 1
ATOM 755 O O . PRO A 1 94 ? 6.646 -7.345 39.663 1.00 50.78 94 PRO A O 1
ATOM 758 N N . SER A 1 95 ? 6.210 -5.145 39.693 1.00 51.62 95 SER A N 1
ATOM 759 C CA . SER A 1 95 ? 6.677 -4.822 38.337 1.00 51.62 95 SER A CA 1
ATOM 760 C C . SER A 1 95 ? 8.134 -5.219 38.048 1.00 51.62 95 SER A C 1
ATOM 762 O O . SER A 1 95 ? 8.569 -5.108 36.903 1.00 51.62 95 SER A O 1
ATOM 764 N N . GLY A 1 96 ? 8.876 -5.675 39.064 1.00 51.34 96 GLY A N 1
ATOM 765 C CA . GLY A 1 96 ? 10.208 -6.258 38.918 1.00 51.34 96 GLY A CA 1
ATOM 766 C C . GLY A 1 96 ? 10.194 -7.530 38.072 1.00 51.34 96 GLY A C 1
ATOM 767 O O . GLY A 1 96 ? 11.033 -7.659 37.187 1.00 51.34 96 GLY A O 1
ATOM 768 N N . ASP A 1 97 ? 9.181 -8.387 38.231 1.00 51.16 97 ASP A N 1
ATOM 769 C CA . ASP A 1 97 ? 9.111 -9.669 37.516 1.00 51.16 97 ASP A CA 1
ATOM 770 C C . ASP A 1 97 ? 8.765 -9.480 36.032 1.00 51.16 97 ASP A C 1
ATOM 772 O O . ASP A 1 97 ? 9.211 -10.245 35.184 1.00 51.16 97 ASP A O 1
ATOM 776 N N . LEU A 1 98 ? 8.003 -8.434 35.684 1.00 48.81 98 LEU A N 1
ATOM 777 C CA . LEU A 1 98 ? 7.689 -8.112 34.287 1.00 48.81 98 LEU A CA 1
ATOM 778 C C . LEU A 1 98 ? 8.871 -7.461 33.564 1.00 48.81 98 LEU A C 1
ATOM 780 O O . LEU A 1 98 ? 9.069 -7.730 32.384 1.00 48.81 98 LEU A O 1
ATOM 784 N N . GLN A 1 99 ? 9.661 -6.625 34.244 1.00 51.94 99 GLN A N 1
ATOM 785 C CA . GLN A 1 99 ? 10.883 -6.066 33.658 1.00 51.94 99 GLN A CA 1
ATOM 786 C C . GLN A 1 99 ? 11.972 -7.134 33.519 1.00 51.94 99 GLN A C 1
ATOM 788 O O . GLN A 1 99 ? 12.582 -7.213 32.456 1.00 51.94 99 GLN A O 1
ATOM 793 N N . GLN A 1 100 ? 12.125 -8.023 34.509 1.00 48.91 100 GLN A N 1
ATOM 794 C CA . GLN A 1 100 ? 12.988 -9.202 34.385 1.00 48.91 100 GLN A CA 1
ATOM 795 C C . GLN A 1 100 ? 12.504 -10.163 33.295 1.00 48.91 100 GLN A C 1
ATOM 797 O O . GLN A 1 100 ? 13.317 -10.605 32.499 1.00 48.91 100 GLN A O 1
ATOM 802 N N . ALA A 1 101 ? 11.201 -10.429 33.159 1.00 52.00 101 ALA A N 1
ATOM 803 C CA . ALA A 1 101 ? 10.686 -11.290 32.087 1.00 52.00 101 ALA A CA 1
ATOM 804 C C . ALA A 1 101 ? 10.851 -10.684 30.678 1.00 52.00 101 ALA A C 1
ATOM 806 O O . ALA A 1 101 ? 10.915 -11.420 29.692 1.00 52.00 101 ALA A O 1
ATOM 807 N N . ILE A 1 102 ? 10.912 -9.351 30.566 1.00 51.38 102 ILE A N 1
ATOM 808 C CA . ILE A 1 102 ? 11.198 -8.649 29.306 1.00 51.38 102 ILE A CA 1
ATOM 809 C C . ILE A 1 102 ? 12.709 -8.631 29.020 1.00 51.38 102 ILE A C 1
ATOM 811 O O . ILE A 1 102 ? 13.092 -8.792 27.863 1.00 51.38 102 ILE A O 1
ATOM 815 N N . GLU A 1 103 ? 13.567 -8.488 30.036 1.00 48.16 103 GLU A N 1
ATOM 816 C CA . GLU A 1 103 ? 15.028 -8.604 29.883 1.00 48.16 103 GLU A CA 1
ATOM 817 C C . GLU A 1 103 ? 15.494 -10.049 29.637 1.00 48.16 103 GLU A C 1
ATOM 819 O O . GLU A 1 103 ? 16.446 -10.265 28.889 1.00 48.16 103 GLU A O 1
ATOM 824 N N . GLU A 1 104 ? 14.799 -11.047 30.188 1.00 48.28 104 GLU A N 1
ATOM 825 C CA . GLU A 1 104 ? 15.072 -12.469 29.952 1.00 48.28 104 GLU A CA 1
ATOM 826 C C . GLU A 1 104 ? 14.496 -12.992 28.627 1.00 48.28 104 GLU A C 1
ATOM 828 O O . GLU A 1 104 ? 14.796 -14.122 28.235 1.00 48.28 104 GLU A O 1
ATOM 833 N N . GLN A 1 105 ? 13.727 -12.190 27.875 1.00 46.19 105 GLN A N 1
ATOM 834 C CA . GLN A 1 105 ? 13.418 -12.540 26.490 1.00 46.19 105 GLN A CA 1
ATOM 835 C C . GLN A 1 105 ? 14.622 -12.218 25.593 1.00 46.19 105 GLN A C 1
ATOM 837 O O . GLN A 1 105 ? 14.94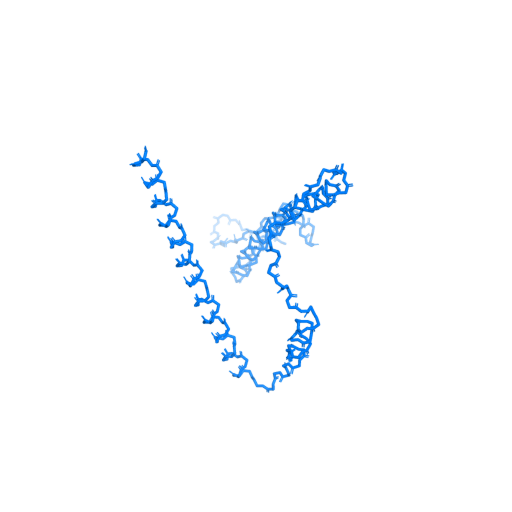6 -11.046 25.385 1.00 46.19 105 GLN A O 1
ATOM 842 N N . PRO A 1 106 ? 15.260 -13.220 24.955 1.00 49.06 106 PRO A N 1
ATOM 843 C CA . PRO A 1 106 ? 16.423 -13.009 24.106 1.00 49.06 106 PRO A CA 1
ATOM 844 C C . PRO A 1 106 ? 15.981 -12.513 22.720 1.00 49.06 106 PRO A C 1
ATOM 846 O O . PRO A 1 106 ? 16.312 -13.099 21.695 1.00 49.06 106 PRO A O 1
ATOM 849 N N . LEU A 1 107 ? 15.206 -11.429 22.652 1.00 48.75 107 LEU A N 1
ATOM 850 C CA . LEU A 1 107 ? 14.809 -10.816 21.382 1.00 48.75 107 LEU A CA 1
ATOM 851 C C . LEU A 1 107 ? 15.971 -10.072 20.708 1.00 48.75 107 LEU A C 1
ATOM 853 O O . LEU A 1 107 ? 15.914 -9.810 19.509 1.00 48.75 107 LEU A O 1
ATOM 857 N N . ASN A 1 108 ? 17.055 -9.791 21.440 1.00 50.84 108 ASN A N 1
ATOM 858 C CA . ASN A 1 108 ? 18.173 -8.991 20.936 1.00 50.84 108 ASN A CA 1
ATOM 859 C C . ASN A 1 108 ? 19.352 -9.785 20.350 1.00 50.84 108 ASN A C 1
ATOM 861 O O . ASN A 1 108 ? 20.323 -9.164 19.924 1.00 50.84 108 ASN A O 1
ATOM 865 N N . GLN A 1 109 ? 19.297 -11.121 20.256 1.00 48.16 109 GLN A N 1
ATOM 866 C CA . GLN A 1 109 ? 20.359 -11.897 19.590 1.00 48.16 109 GLN A CA 1
ATOM 867 C C . GLN A 1 109 ? 19.855 -13.135 18.830 1.00 48.16 109 GLN A C 1
ATOM 869 O O . GLN A 1 109 ? 20.447 -14.207 18.916 1.00 48.16 109 GLN A O 1
ATOM 874 N N . LEU A 1 110 ? 18.818 -13.010 17.998 1.00 52.16 110 LEU A N 1
ATOM 875 C CA . LEU A 1 110 ? 18.643 -13.981 16.909 1.00 52.16 110 LEU A CA 1
ATOM 876 C C . LEU A 1 110 ? 19.653 -13.657 15.800 1.00 52.16 110 LEU A C 1
ATOM 878 O O . LEU A 1 110 ? 19.353 -12.971 14.825 1.00 52.16 110 L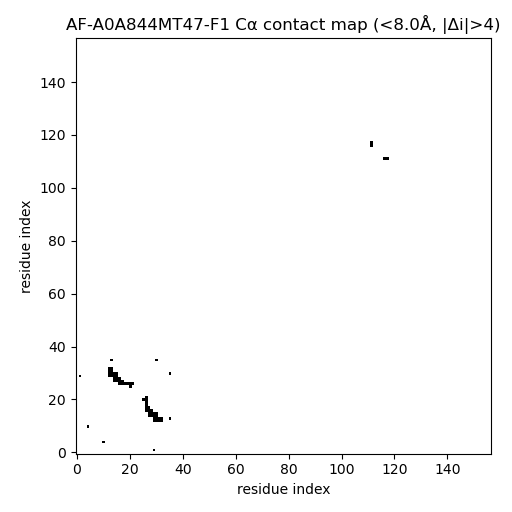EU A O 1
ATOM 882 N N . LYS A 1 111 ? 20.895 -14.129 15.967 1.00 54.00 111 LYS A N 1
ATOM 883 C CA . LYS A 1 111 ? 21.842 -14.221 14.852 1.00 54.00 111 LYS A CA 1
ATOM 884 C C . LYS A 1 111 ? 21.337 -15.320 13.924 1.00 54.00 111 LYS A C 1
ATOM 886 O O . LYS A 1 111 ? 21.577 -16.497 14.167 1.00 54.00 111 LYS A O 1
ATOM 891 N N . PHE A 1 112 ? 20.607 -14.936 12.882 1.00 53.88 112 PHE A N 1
ATOM 892 C CA . PHE A 1 112 ? 20.171 -15.865 11.845 1.00 53.88 112 PHE A CA 1
ATOM 893 C C . PHE A 1 112 ? 21.400 -16.367 11.082 1.00 53.88 112 PHE A C 1
ATOM 895 O O . PHE A 1 112 ? 21.999 -15.636 10.298 1.00 53.88 112 PHE A O 1
ATOM 902 N N . THR A 1 113 ? 21.805 -17.605 11.344 1.00 63.72 113 THR A N 1
ATOM 903 C CA . THR A 1 113 ? 22.894 -18.273 10.619 1.00 63.72 113 THR A CA 1
ATOM 904 C C . THR A 1 113 ? 22.388 -18.975 9.355 1.00 63.72 113 THR A C 1
ATOM 906 O O . THR A 1 113 ? 23.189 -19.283 8.475 1.00 63.72 113 THR A O 1
ATOM 909 N N . ASN A 1 114 ? 21.071 -19.199 9.230 1.00 70.94 114 ASN A N 1
ATOM 910 C CA . ASN A 1 114 ? 20.459 -19.969 8.148 1.00 70.94 114 ASN A CA 1
ATOM 911 C C . ASN A 1 114 ? 19.081 -19.407 7.729 1.00 70.94 114 ASN A C 1
ATOM 913 O O . ASN A 1 114 ? 18.185 -19.219 8.552 1.00 70.94 114 ASN A O 1
ATOM 917 N N . LEU A 1 115 ? 18.898 -19.171 6.425 1.00 78.56 115 LEU A N 1
ATOM 918 C CA . LEU A 1 115 ? 17.693 -18.565 5.842 1.00 78.56 115 LEU A CA 1
ATOM 919 C C . LEU A 1 115 ? 16.450 -19.467 5.971 1.00 78.56 115 LEU A C 1
ATOM 921 O O . LEU A 1 115 ? 15.343 -18.972 6.180 1.00 78.56 115 LEU A O 1
ATOM 925 N N . ALA A 1 116 ? 16.627 -20.791 5.936 1.00 80.94 116 ALA A N 1
ATOM 926 C CA . ALA A 1 116 ? 15.522 -21.744 6.075 1.00 80.94 116 ALA A CA 1
ATOM 927 C C . ALA A 1 116 ? 14.889 -21.722 7.480 1.00 80.94 116 ALA A C 1
ATOM 929 O O . ALA A 1 116 ? 13.675 -21.876 7.635 1.00 80.94 116 ALA A O 1
ATOM 930 N N . GLU A 1 117 ? 15.700 -21.496 8.515 1.00 79.94 117 GLU A N 1
ATOM 931 C CA . GLU A 1 117 ? 15.226 -21.395 9.899 1.00 79.94 117 GLU A CA 1
ATOM 932 C C . GLU A 1 117 ? 14.463 -20.087 10.126 1.00 79.94 117 GLU A C 1
ATOM 934 O O . GLU A 1 117 ? 13.416 -20.082 10.775 1.00 79.94 117 GLU A O 1
ATOM 939 N N . GLN A 1 118 ? 14.919 -18.995 9.505 1.00 80.31 118 GLN A N 1
ATOM 940 C CA . GLN A 1 118 ? 14.222 -17.713 9.538 1.00 80.31 118 GLN A CA 1
ATOM 941 C C . GLN A 1 118 ? 12.836 -17.807 8.883 1.00 80.31 118 GLN A C 1
ATOM 943 O O . GLN A 1 118 ? 11.848 -17.344 9.456 1.00 80.31 118 GLN A O 1
ATOM 948 N N . GLU A 1 119 ? 12.728 -18.451 7.717 1.00 83.88 119 GLU A N 1
ATOM 949 C CA . GLU A 1 119 ? 11.434 -18.664 7.060 1.00 83.88 119 GLU A CA 1
ATOM 950 C C . GLU A 1 119 ? 10.477 -19.507 7.909 1.00 83.88 119 GLU A C 1
ATOM 952 O O . GLU A 1 119 ? 9.273 -19.235 7.946 1.00 83.88 119 GLU A O 1
ATOM 957 N N . ARG A 1 120 ? 10.996 -20.523 8.610 1.00 87.94 120 ARG A N 1
ATOM 958 C CA . ARG A 1 120 ? 10.198 -21.363 9.510 1.00 87.94 120 ARG A CA 1
ATOM 959 C C . ARG A 1 120 ? 9.645 -20.553 10.682 1.00 87.94 120 ARG A C 1
ATOM 961 O O . ARG A 1 120 ? 8.444 -20.620 10.935 1.00 87.94 120 ARG A O 1
ATOM 968 N N . LEU A 1 121 ? 10.485 -19.751 11.335 1.00 86.38 121 LEU A N 1
ATOM 969 C CA . LEU A 1 121 ? 10.078 -18.905 12.461 1.00 86.38 121 LEU A CA 1
ATOM 970 C C . LEU A 1 121 ? 9.045 -17.853 12.047 1.00 86.38 121 LEU A C 1
ATOM 972 O O . LEU A 1 121 ? 8.066 -17.633 12.755 1.00 86.38 121 LEU A O 1
ATOM 976 N N . VAL A 1 122 ? 9.208 -17.238 10.872 1.00 89.56 122 VAL A N 1
ATOM 977 C CA . VAL A 1 122 ? 8.226 -16.273 10.352 1.00 89.56 122 VAL A CA 1
ATOM 978 C C . VAL A 1 122 ? 6.877 -16.947 10.091 1.00 89.56 122 VAL A C 1
ATOM 980 O O . VAL A 1 122 ? 5.837 -16.389 10.444 1.00 89.56 122 VAL A O 1
ATOM 983 N N . LYS A 1 123 ? 6.867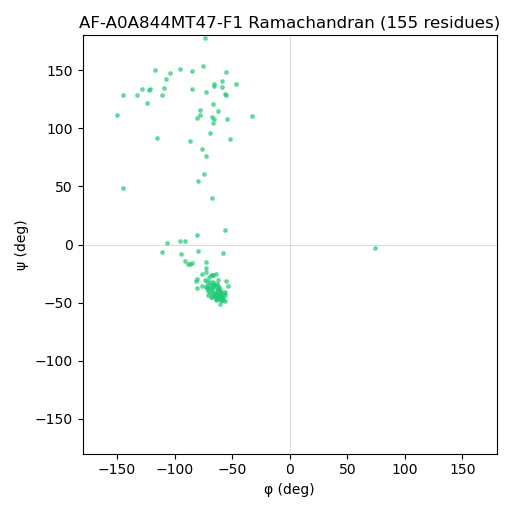 -18.156 9.515 1.00 91.94 123 LYS A N 1
ATOM 984 C CA . LYS A 1 123 ? 5.628 -18.922 9.295 1.00 91.94 123 LYS A CA 1
ATOM 985 C C . LYS A 1 123 ? 4.934 -19.268 10.611 1.00 91.94 123 LYS A C 1
ATOM 987 O O . LYS A 1 123 ? 3.718 -19.116 10.711 1.00 91.94 123 LYS A O 1
ATOM 992 N N . GLU A 1 124 ? 5.695 -19.688 11.614 1.00 92.12 124 GLU A N 1
ATOM 993 C CA . GLU A 1 124 ? 5.171 -20.011 12.941 1.00 92.12 124 GLU A CA 1
ATOM 994 C C . GLU A 1 124 ? 4.590 -18.777 13.641 1.00 92.12 124 GLU A C 1
ATOM 996 O O . GLU A 1 124 ? 3.462 -18.804 14.133 1.00 92.12 124 GLU A O 1
ATOM 1001 N N . LEU A 1 125 ? 5.300 -17.649 13.593 1.00 93.12 125 LEU A N 1
ATOM 1002 C CA . LEU A 1 125 ? 4.829 -16.386 14.154 1.00 93.12 125 LEU A CA 1
ATOM 1003 C C . LEU A 1 125 ? 3.545 -15.905 13.464 1.00 93.12 125 LEU A C 1
ATOM 1005 O O . LEU A 1 125 ? 2.604 -15.459 14.127 1.00 93.12 125 LEU A O 1
ATOM 1009 N N . LEU A 1 126 ? 3.462 -16.046 12.138 1.00 91.94 126 LEU A N 1
ATOM 1010 C CA . LEU A 1 126 ? 2.247 -15.743 11.386 1.00 91.94 126 LEU A CA 1
ATOM 1011 C C . LEU A 1 126 ? 1.083 -16.648 11.804 1.00 91.94 126 LEU A C 1
ATOM 1013 O O . LEU A 1 126 ? -0.010 -16.128 12.044 1.00 91.94 126 LEU A O 1
ATOM 1017 N N . ALA A 1 127 ? 1.307 -17.955 11.949 1.00 92.31 127 ALA A N 1
ATOM 1018 C CA . ALA A 1 127 ? 0.287 -18.898 12.405 1.00 92.31 127 ALA A CA 1
ATOM 1019 C C . ALA A 1 127 ? -0.218 -18.552 13.817 1.00 92.31 127 ALA A C 1
ATOM 1021 O O . ALA A 1 127 ? -1.427 -18.419 14.028 1.00 92.31 127 ALA A O 1
ATOM 1022 N N . ASN A 1 128 ? 0.695 -18.282 14.753 1.00 94.00 128 ASN A N 1
ATOM 1023 C CA . ASN A 1 128 ? 0.363 -17.874 16.119 1.00 94.00 128 ASN A CA 1
ATOM 1024 C C . ASN A 1 128 ? -0.443 -16.568 16.137 1.00 94.00 128 ASN A C 1
ATOM 1026 O O . ASN A 1 128 ? -1.452 -16.456 16.837 1.00 94.00 128 ASN A O 1
ATOM 1030 N N . SER A 1 129 ? -0.068 -15.595 15.301 1.00 93.56 129 SER A N 1
ATOM 1031 C CA . SER A 1 129 ? -0.806 -14.333 15.185 1.00 93.56 129 SER A CA 1
ATOM 1032 C C . SER A 1 129 ? -2.239 -14.534 14.672 1.00 93.56 129 SER A C 1
ATOM 1034 O O . SER A 1 129 ? -3.167 -13.851 15.115 1.00 93.56 129 SER A O 1
ATOM 1036 N N . GLN A 1 130 ? -2.450 -15.483 13.755 1.00 93.81 130 GLN A N 1
ATOM 10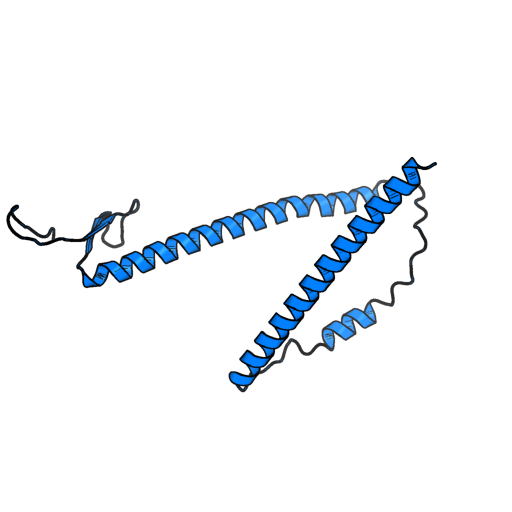37 C CA . GLN A 1 130 ? -3.774 -15.804 13.227 1.00 93.81 130 GLN A CA 1
ATOM 1038 C C . GLN A 1 130 ? -4.635 -16.506 14.278 1.00 93.81 130 GLN A C 1
ATOM 1040 O O . GLN A 1 130 ? -5.796 -16.126 14.451 1.00 93.81 130 GLN A O 1
ATOM 1045 N N . ALA A 1 131 ? -4.063 -17.457 15.019 1.00 93.12 131 ALA A N 1
ATOM 1046 C CA . ALA A 1 131 ? -4.742 -18.132 16.121 1.00 93.12 131 ALA A CA 1
ATOM 1047 C C . ALA A 1 131 ? -5.182 -17.133 17.204 1.00 93.12 131 ALA A C 1
ATOM 1049 O O . ALA A 1 131 ? -6.343 -17.133 17.620 1.00 93.12 131 ALA A O 1
ATOM 1050 N N . LEU A 1 132 ? -4.299 -16.202 17.583 1.00 94.88 132 LEU A N 1
ATOM 1051 C CA . LEU A 1 132 ? -4.615 -15.151 18.550 1.00 94.88 132 LEU A CA 1
ATOM 1052 C C . LEU A 1 132 ? -5.773 -14.266 18.067 1.00 94.88 132 LEU A C 1
ATOM 1054 O O . LEU A 1 132 ? -6.709 -13.993 18.819 1.00 94.88 132 LEU A O 1
ATOM 1058 N N . ARG A 1 133 ? -5.763 -13.860 16.790 1.00 93.38 133 ARG A N 1
ATOM 1059 C CA . ARG A 1 133 ? -6.859 -13.079 16.188 1.00 93.38 133 ARG A CA 1
ATOM 1060 C C . ARG A 1 133 ? -8.181 -13.846 16.183 1.00 93.38 133 ARG A C 1
ATOM 1062 O O . ARG A 1 133 ? -9.227 -13.234 16.397 1.00 93.38 133 ARG A O 1
ATOM 1069 N N . ALA A 1 134 ? -8.158 -15.153 15.929 1.00 92.62 134 ALA A N 1
ATOM 1070 C CA . ALA A 1 134 ? -9.354 -15.990 15.979 1.00 92.62 134 ALA A CA 1
ATOM 1071 C C . ALA A 1 134 ? -9.930 -16.057 17.403 1.00 92.62 134 ALA A C 1
ATOM 1073 O O . ALA A 1 134 ? -11.122 -15.805 17.587 1.00 92.62 134 ALA A O 1
ATOM 1074 N N . SER A 1 135 ? -9.073 -16.281 18.404 1.00 95.12 135 SER A N 1
ATOM 1075 C CA . SER A 1 135 ? -9.456 -16.289 19.821 1.00 95.12 135 SER A CA 1
ATOM 1076 C C . SER A 1 135 ? -10.065 -14.949 20.260 1.00 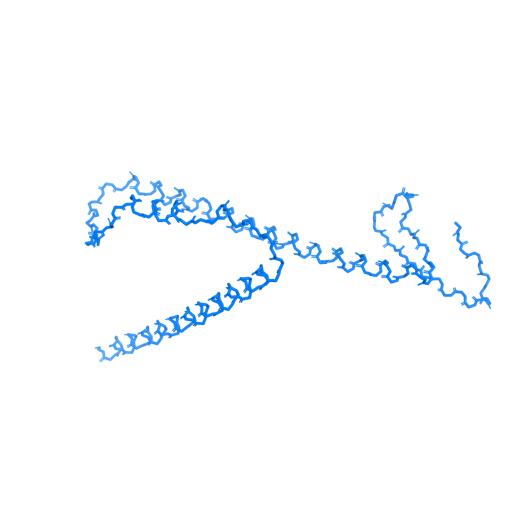95.12 135 SER A C 1
ATOM 1078 O O . SER A 1 135 ? -11.150 -14.906 20.841 1.00 95.12 135 SER A O 1
ATOM 1080 N N . LEU A 1 136 ? -9.453 -13.827 19.866 1.00 94.19 136 LEU A N 1
ATOM 1081 C CA . LEU A 1 136 ? -9.976 -12.482 20.135 1.00 94.19 136 LEU A CA 1
ATOM 1082 C C . LEU A 1 136 ? -11.372 -12.262 19.538 1.00 94.19 136 LEU A C 1
ATOM 1084 O O . LEU A 1 136 ? -12.265 -11.750 20.213 1.00 94.19 136 LEU A O 1
ATOM 1088 N N . ARG A 1 137 ? -11.599 -12.682 18.286 1.00 94.44 137 ARG A N 1
ATOM 1089 C CA . ARG A 1 137 ? -12.932 -12.599 17.661 1.00 94.44 137 ARG A CA 1
ATOM 1090 C C . ARG A 1 137 ? -13.964 -13.425 18.424 1.00 94.44 137 ARG A C 1
ATOM 1092 O O . ARG A 1 137 ? -15.094 -12.968 18.593 1.00 94.44 137 ARG A O 1
ATOM 1099 N N . GLN A 1 138 ? -13.583 -14.610 18.898 1.00 93.94 138 GLN A N 1
ATOM 1100 C CA . GLN A 1 138 ? -14.458 -15.470 19.688 1.00 93.94 138 GLN A CA 1
ATOM 1101 C C . GLN A 1 138 ? -14.807 -14.833 21.040 1.00 93.94 138 GLN A C 1
ATOM 1103 O O . GLN A 1 138 ? -15.983 -14.796 21.401 1.00 93.94 138 GLN A O 1
ATOM 1108 N N . ALA A 1 139 ? -13.825 -14.261 21.742 1.00 92.12 139 ALA A N 1
ATOM 1109 C CA . ALA A 1 139 ? -14.039 -13.548 23.000 1.00 92.12 139 ALA A CA 1
ATOM 1110 C C . ALA A 1 139 ? -14.989 -12.350 22.826 1.00 92.12 139 ALA A C 1
ATOM 1112 O O . ALA A 1 139 ? -15.937 -12.185 23.595 1.00 92.12 139 ALA A O 1
ATOM 1113 N N . VAL A 1 140 ? -14.811 -11.561 21.760 1.00 93.75 140 VAL A N 1
ATOM 1114 C CA . VAL A 1 140 ? -15.713 -10.442 21.431 1.00 93.75 140 VAL A CA 1
ATOM 1115 C C . VAL A 1 140 ? -17.133 -10.936 21.140 1.00 93.75 140 VAL A C 1
ATOM 1117 O O . VAL A 1 140 ? -18.105 -10.347 21.616 1.00 93.75 140 VAL A O 1
ATOM 1120 N N . ALA A 1 141 ? -17.282 -12.022 20.378 1.00 90.06 141 ALA A N 1
ATOM 1121 C CA . ALA A 1 141 ? -18.591 -12.605 20.091 1.00 90.06 141 ALA A CA 1
ATOM 1122 C C . ALA A 1 141 ? -19.283 -13.118 21.366 1.00 90.06 141 ALA A C 1
ATOM 1124 O O . ALA A 1 141 ? -20.486 -12.911 21.541 1.00 90.06 141 ALA A O 1
ATOM 1125 N N . PHE A 1 142 ? -18.530 -13.742 22.272 1.00 91.56 142 PHE A N 1
ATOM 1126 C CA . PHE A 1 142 ? -19.037 -14.188 23.566 1.00 91.56 142 PHE A CA 1
ATOM 1127 C C . PHE A 1 142 ? -19.489 -13.008 24.437 1.00 91.56 142 PHE A C 1
ATOM 1129 O O . PHE A 1 142 ? -20.605 -13.026 24.955 1.00 91.56 142 PHE A O 1
ATOM 1136 N N . GLY A 1 143 ? -18.692 -11.938 24.505 1.00 90.50 143 GLY A N 1
ATOM 1137 C CA . GLY A 1 143 ? -19.059 -10.707 25.210 1.00 90.50 143 GLY A CA 1
ATOM 1138 C C . GLY A 1 143 ? -20.361 -10.087 24.691 1.00 90.50 143 GLY A C 1
ATOM 1139 O O . GLY A 1 143 ? -21.225 -9.715 25.481 1.00 90.50 143 GLY A O 1
ATOM 1140 N N . LYS A 1 144 ? -20.568 -10.061 23.366 1.00 91.75 144 LYS A N 1
ATOM 1141 C CA . LYS A 1 144 ? -21.830 -9.586 22.767 1.00 91.75 144 LYS A CA 1
ATOM 1142 C C . LYS A 1 144 ? -23.033 -10.444 23.165 1.00 91.75 144 LYS A C 1
ATOM 1144 O O . LYS A 1 144 ? -24.086 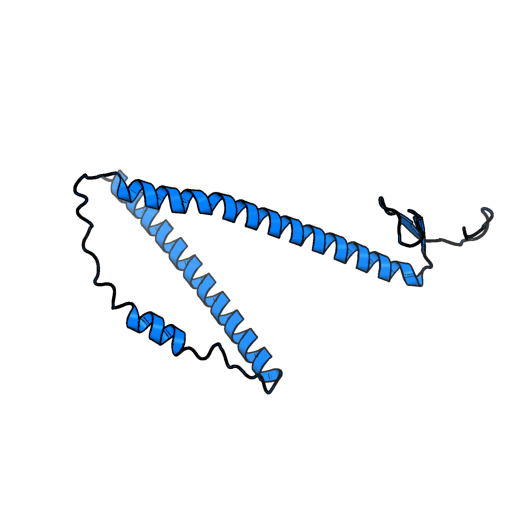-9.895 23.480 1.00 91.75 144 LYS A O 1
ATOM 1149 N N . LYS A 1 145 ? -22.883 -11.775 23.181 1.00 89.94 145 LYS A N 1
ATOM 1150 C CA . LYS A 1 145 ? -23.947 -12.697 23.621 1.00 89.94 145 LYS A CA 1
ATOM 1151 C C . LYS A 1 145 ? -24.309 -12.483 25.091 1.00 89.94 145 LYS A C 1
ATOM 1153 O O . LYS A 1 145 ? -25.490 -12.447 25.421 1.00 89.94 145 LYS A O 1
ATOM 1158 N N . LEU A 1 146 ? -23.311 -12.312 25.958 1.00 88.62 146 LEU A N 1
ATOM 1159 C CA . LEU A 1 146 ? -23.541 -11.998 27.369 1.00 88.62 146 LEU A CA 1
ATOM 1160 C C . LEU A 1 146 ? -24.242 -10.648 27.547 1.00 88.62 146 LEU A C 1
ATOM 1162 O O . LEU A 1 146 ? -25.175 -10.555 28.340 1.00 88.62 146 LEU A O 1
ATOM 1166 N N . GLY A 1 147 ? -23.841 -9.629 26.782 1.00 88.81 147 GLY A N 1
ATOM 1167 C CA . GLY A 1 147 ? -24.487 -8.316 26.791 1.00 88.81 147 GLY A CA 1
ATOM 1168 C C . GLY A 1 147 ? -25.966 -8.385 26.407 1.00 88.81 147 GLY A C 1
ATOM 1169 O O . GLY A 1 147 ? -26.804 -7.860 27.134 1.00 88.81 147 GLY A O 1
ATOM 1170 N N . ALA A 1 148 ? -26.298 -9.094 25.323 1.00 86.00 148 ALA A N 1
ATOM 1171 C CA . ALA A 1 148 ? -27.687 -9.313 24.912 1.00 86.00 148 ALA A CA 1
ATOM 1172 C C . ALA A 1 148 ? -28.498 -10.016 26.012 1.00 86.00 148 ALA A C 1
ATOM 1174 O O . ALA A 1 148 ? -29.548 -9.527 26.418 1.00 86.00 148 ALA A O 1
ATOM 1175 N N . ARG A 1 149 ? -27.946 -11.091 26.588 1.00 84.19 149 ARG A N 1
ATOM 1176 C CA . ARG A 1 149 ? -28.601 -11.841 27.666 1.00 84.19 149 ARG A CA 1
ATOM 1177 C C . ARG A 1 149 ? -28.805 -11.001 28.933 1.00 84.19 149 ARG A C 1
ATOM 1179 O O . ARG A 1 149 ? -29.809 -11.170 29.612 1.00 84.19 149 ARG A O 1
ATOM 1186 N N . ASN A 1 150 ? -27.887 -10.086 29.252 1.00 87.25 150 ASN A N 1
ATOM 1187 C CA . ASN A 1 150 ? -28.043 -9.159 30.379 1.00 87.25 150 ASN A CA 1
ATOM 1188 C C . ASN A 1 150 ? -29.182 -8.155 30.138 1.00 87.25 150 ASN A C 1
ATOM 1190 O O . ASN A 1 150 ? -29.950 -7.875 31.052 1.00 87.25 150 ASN A O 1
ATOM 1194 N N . ILE A 1 151 ? -29.318 -7.647 28.908 1.00 87.56 151 ILE A N 1
ATOM 1195 C CA . ILE A 1 151 ? -30.421 -6.753 28.526 1.00 87.56 151 ILE A CA 1
ATOM 1196 C C . ILE A 1 151 ? -31.763 -7.484 28.626 1.00 87.56 151 ILE A C 1
ATOM 1198 O O . ILE A 1 151 ? -32.706 -6.926 29.181 1.00 87.56 151 ILE A O 1
ATOM 1202 N N . ASP A 1 152 ? -31.840 -8.723 28.138 1.00 84.12 152 ASP A N 1
ATOM 1203 C CA . ASP A 1 152 ? -33.061 -9.534 28.215 1.00 84.12 152 ASP A CA 1
ATOM 1204 C C . ASP A 1 152 ? -33.466 -9.795 29.673 1.00 84.12 152 ASP A C 1
ATOM 1206 O O . ASP A 1 152 ? -34.626 -9.608 30.035 1.00 84.12 152 ASP A O 1
ATOM 1210 N N . LEU A 1 153 ? -32.500 -10.123 30.540 1.00 85.00 153 LEU A N 1
ATOM 1211 C CA . LEU A 1 153 ? -32.734 -10.293 31.979 1.00 85.00 153 LEU A CA 1
ATOM 1212 C C . LEU A 1 153 ? -33.206 -9.001 32.664 1.00 85.00 153 LEU A C 1
ATOM 1214 O O . LEU A 1 153 ? -34.029 -9.066 33.569 1.00 85.00 153 LEU A O 1
ATOM 1218 N N . ARG A 1 154 ? -32.720 -7.830 32.234 1.00 78.69 154 ARG A N 1
ATOM 1219 C CA . ARG A 1 154 ? -33.168 -6.529 32.765 1.00 78.69 154 ARG A CA 1
ATOM 1220 C C . ARG A 1 154 ? -34.566 -6.120 32.304 1.00 78.69 154 ARG A C 1
ATOM 1222 O O . ARG A 1 154 ? -35.167 -5.286 32.962 1.00 78.69 154 ARG A O 1
ATOM 1229 N N . LYS A 1 155 ? -35.050 -6.634 31.169 1.00 80.69 155 LYS A N 1
ATOM 1230 C CA . LYS A 1 155 ? -36.397 -6.346 30.641 1.00 80.69 155 LYS A CA 1
ATOM 1231 C C . LYS A 1 155 ? -37.474 -7.298 31.170 1.00 80.69 155 LYS A C 1
ATOM 1233 O O . LYS A 1 155 ? -38.652 -7.014 30.996 1.00 80.69 155 LYS A O 1
ATOM 1238 N N . GLY A 1 156 ? -37.069 -8.441 31.727 1.00 66.44 156 GLY A N 1
ATOM 1239 C CA . GLY A 1 156 ? -37.958 -9.434 32.339 1.00 66.44 156 GLY A CA 1
ATOM 1240 C C . GLY A 1 156 ? -38.199 -9.244 33.844 1.00 66.44 156 GLY A C 1
ATOM 1241 O O .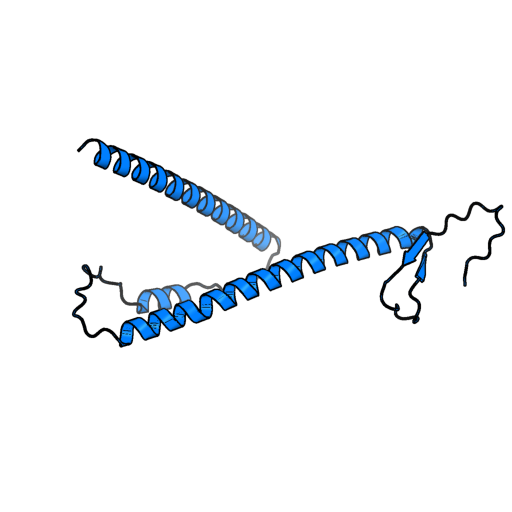 GLY A 1 156 ? -38.862 -10.088 34.441 1.00 66.44 156 GLY A O 1
ATOM 1242 N N . LEU A 1 157 ? -37.650 -8.178 34.435 1.00 51.97 157 LEU A N 1
ATOM 1243 C CA . LEU A 1 157 ? -37.932 -7.653 35.778 1.00 51.97 157 LEU A CA 1
ATOM 1244 C C . LEU A 1 157 ? -38.711 -6.343 35.637 1.00 51.97 157 LEU A C 1
ATOM 1246 O O . LEU A 1 157 ? -39.573 -6.092 36.504 1.00 51.97 157 LEU A O 1
#

Foldseek 3Di:
DPPDDDPPDPPPWDKDAAPAQDPVRDRMDTDDPVCVVVVVVVVVVVVVVVVVVVVVVVVVVVVVVVVVVVVVVVVVVVPDPDDDDDDDDDPPDPCVVVVVVVVPPPPPDPPPPDPVVVVVVVVVVVVVVVVVVVVVVVVVVVVVVVVVVVVVVVVVD

Solvent-accessible surface area (backbone atoms only — not comparable to full-atom values): 9737 Å² total; per-residue (Å²): 131,79,86,86,69,68,102,82,63,93,74,83,69,46,76,50,76,47,97,55,63,44,98,88,66,42,38,67,47,79,38,57,81,85,50,46,61,60,52,50,53,51,52,52,51,53,53,52,50,55,51,50,52,53,50,52,53,51,52,52,52,53,52,62,61,49,54,60,55,57,53,52,56,56,56,58,67,74,73,58,99,61,94,77,79,75,76,83,75,72,83,75,72,64,68,64,59,58,52,49,55,57,68,70,46,73,80,87,69,78,75,79,87,49,72,70,59,52,54,51,51,51,52,50,53,51,51,53,53,50,52,52,52,50,52,52,52,48,53,54,52,50,51,51,53,51,51,53,52,54,53,54,57,63,71,77,108

Mean predicted aligned error: 21.0 Å

Secondary structure (DSSP, 8-state):
------TTS----EEEE-SS--TTS-SEEEE-HHHHHHHHHHHHHHHHHHHHHHHHHHHHHHHHHHHHHHHHHHHHTTS--S------------THHHHHHHHSS-TT------HHHHHHHHHHHHHHHHHHHHHHHHHHHHHHHHHHHHHHHHH--

pLDDT: mean 74.49, std 19.35, range [42.22, 97.5]